Protein AF-A0A7S2RJD2-F1 (afdb_monomer_lite)

pLDDT: mean 82.48, std 10.77, range [52.19, 96.12]

Sequence (173 aa):
RRAAAAVAVFKLPRSGSTWFTQLLNEVPRVFISKEIIQKEVDKDVFDKEKLAHLSSSLQWPTGKLATGPWGGRFAEDYWFRGKWKRRMSVVGFTVNPVKVKLDYSRLLQDHLSAKVVAFVRTNVVKAVVSAERGRHMLELCGANNIRESERASCKIPQMLKLGAGHFRDLLEE

Foldseek 3Di:
DDAAAFEEEAEDPLLCVVVVQVVQLVDLQAHEEEALEDDPDPDDPCQVVVLVSQLVQRRDQWYRSPPGCVHDCNCVSCVVSPSVVDHHNYTGYYHHCVRVPHDVVVSCVVVVRYHYHYRYDPDLVSSLVLVVQLVQCCVQPVGSDADPVCPVVGDRDPDDDDDPVSSVVSVVD

Organism: NCBI:txid1034831

Radius of gyration: 17.44 Å; chains: 1; bounding box: 38×34×46 Å

Secondary structure (DSSP, 8-state):
-PPPEEEEEEE-TTSSHHHHHHHHTTSTTEEEETTS--S---TTTSHHHHHHHHHHHTTS---BTTTBTTSTTHIIIIIITTGGGS--SEEEEEE-TTTS---HHHHHHTTTTPEEEEE----HHHHHHHHHHHHHHHHHHS-SS--GGGTTT----S-----THHHHHHHH-

Structure (mmCIF, N/CA/C/O backbone):
data_AF-A0A7S2RJD2-F1
#
_entry.id   AF-A0A7S2RJD2-F1
#
loop_
_atom_site.group_PDB
_atom_site.id
_atom_site.type_symbol
_atom_site.label_atom_id
_atom_site.label_alt_id
_atom_site.label_comp_id
_atom_site.label_asym_id
_atom_site.label_entity_id
_atom_site.label_seq_id
_atom_site.pdbx_PDB_ins_code
_atom_site.Cartn_x
_atom_site.Cartn_y
_atom_site.Cartn_z
_atom_site.occupancy
_atom_site.B_iso_or_equiv
_atom_site.auth_seq_id
_atom_site.auth_comp_id
_atom_site.auth_asym_id
_atom_site.auth_atom_id
_atom_site.pdbx_PDB_model_num
ATOM 1 N N . ARG A 1 1 ? -21.800 3.985 19.465 1.00 52.97 1 ARG A N 1
ATOM 2 C CA . ARG A 1 1 ? -21.328 4.561 18.172 1.00 52.97 1 ARG A CA 1
ATOM 3 C C . ARG A 1 1 ? -20.412 3.531 17.501 1.00 52.97 1 ARG A C 1
ATOM 5 O O . ARG A 1 1 ? -19.455 3.141 18.145 1.00 52.97 1 ARG A O 1
ATOM 12 N N . ARG A 1 2 ? -20.680 3.062 16.269 1.00 68.81 2 ARG A N 1
ATOM 13 C CA . ARG A 1 2 ? -19.868 1.997 15.625 1.00 68.81 2 ARG A CA 1
ATOM 14 C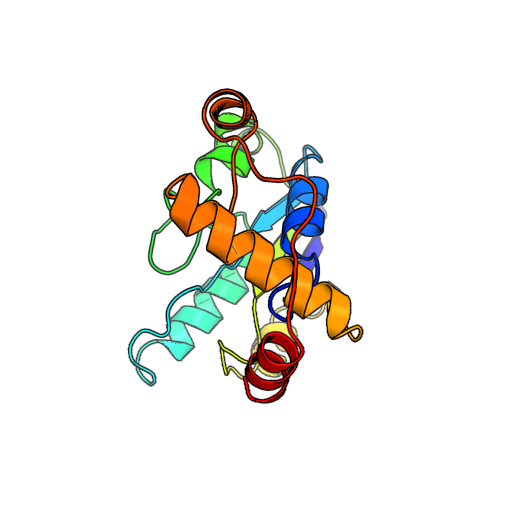 C . ARG A 1 2 ? -18.453 2.485 15.286 1.00 68.81 2 ARG A C 1
ATOM 16 O O . ARG A 1 2 ? -18.319 3.630 14.852 1.00 68.81 2 ARG A O 1
ATOM 23 N N . ALA A 1 3 ? -17.438 1.659 15.532 1.00 82.88 3 ALA A N 1
ATOM 24 C CA . ALA A 1 3 ? -16.063 1.894 15.087 1.00 82.88 3 ALA A CA 1
ATOM 25 C C . ALA A 1 3 ? -15.976 1.830 13.550 1.00 82.88 3 ALA A C 1
ATOM 27 O O . ALA A 1 3 ? -16.883 1.294 12.907 1.00 82.88 3 ALA A O 1
ATOM 28 N N . ALA A 1 4 ? -14.927 2.413 12.963 1.00 89.62 4 ALA A N 1
ATOM 29 C CA . ALA A 1 4 ? -14.649 2.220 11.542 1.00 89.62 4 ALA A CA 1
ATOM 30 C C . ALA A 1 4 ? -14.362 0.732 11.281 1.00 89.62 4 ALA A C 1
ATOM 32 O O . ALA A 1 4 ? -13.778 0.059 12.127 1.00 89.62 4 ALA A O 1
ATOM 33 N N . ALA A 1 5 ? -14.781 0.215 10.129 1.00 94.12 5 ALA A N 1
ATOM 34 C CA . ALA A 1 5 ? -14.404 -1.124 9.709 1.00 94.12 5 ALA A CA 1
ATOM 35 C C . ALA A 1 5 ? -12.913 -1.144 9.348 1.00 94.12 5 ALA A C 1
ATOM 37 O O . ALA A 1 5 ? -12.448 -0.305 8.574 1.00 94.12 5 ALA A O 1
ATOM 38 N N . ALA A 1 6 ? -12.191 -2.113 9.898 1.00 95.06 6 ALA A N 1
ATOM 39 C CA . ALA A 1 6 ? -10.781 -2.340 9.629 1.00 95.06 6 ALA A CA 1
ATOM 40 C C . ALA A 1 6 ? -10.612 -3.226 8.384 1.00 95.06 6 ALA A C 1
ATOM 42 O O . ALA A 1 6 ? -11.297 -4.243 8.254 1.00 95.06 6 ALA A O 1
ATOM 43 N N . VAL A 1 7 ? -9.715 -2.860 7.464 1.00 95.12 7 VAL A N 1
ATOM 44 C CA . VAL A 1 7 ? -9.437 -3.636 6.244 1.00 95.12 7 VAL A CA 1
ATOM 45 C C . VAL A 1 7 ? -7.934 -3.813 6.029 1.00 95.12 7 VAL A C 1
ATOM 47 O O . VAL A 1 7 ? -7.191 -2.841 5.920 1.00 95.12 7 VAL A O 1
ATOM 50 N N . ALA A 1 8 ? -7.489 -5.059 5.889 1.00 94.62 8 ALA A N 1
ATOM 51 C CA . ALA A 1 8 ? -6.126 -5.395 5.490 1.00 94.62 8 ALA A CA 1
ATOM 52 C C . ALA A 1 8 ? -6.134 -5.976 4.071 1.00 94.62 8 ALA A C 1
ATOM 54 O O . ALA A 1 8 ? -6.738 -7.019 3.821 1.00 94.62 8 ALA A O 1
ATOM 55 N N . VAL A 1 9 ? -5.470 -5.306 3.128 1.00 94.19 9 VAL A N 1
ATOM 56 C CA . VAL A 1 9 ? -5.342 -5.776 1.742 1.00 94.19 9 VAL A CA 1
ATOM 57 C C . VAL A 1 9 ? -3.957 -6.384 1.534 1.00 94.19 9 VAL A C 1
ATOM 59 O O . VAL A 1 9 ? -2.961 -5.673 1.369 1.00 94.19 9 VAL A O 1
ATOM 62 N N . PHE A 1 10 ? -3.886 -7.709 1.502 1.00 93.25 10 PHE A N 1
ATOM 63 C CA . PHE A 1 10 ? -2.671 -8.429 1.138 1.00 93.25 10 PHE A CA 1
ATOM 64 C C . PHE A 1 10 ? -2.546 -8.484 -0.373 1.00 93.25 10 PHE A C 1
ATOM 66 O O . PHE A 1 10 ? -3.459 -8.934 -1.058 1.00 93.25 10 PHE A O 1
ATOM 73 N N . LYS A 1 11 ? -1.422 -8.017 -0.911 1.00 90.88 11 LYS A N 1
ATOM 74 C CA . LYS A 1 11 ? -1.237 -7.911 -2.356 1.00 90.88 11 LYS A CA 1
ATOM 75 C C . LYS A 1 11 ? 0.101 -8.446 -2.831 1.00 90.88 11 LYS A C 1
ATOM 77 O O . LYS A 1 11 ? 1.127 -8.232 -2.194 1.00 90.88 11 LYS A O 1
ATOM 82 N N . LEU A 1 12 ? 0.112 -8.999 -4.036 1.00 85.75 12 LEU A N 1
ATOM 83 C CA . LEU A 1 12 ? 1.353 -9.166 -4.791 1.00 85.75 12 LEU A CA 1
ATOM 84 C C . LEU A 1 12 ? 1.630 -7.929 -5.662 1.00 85.75 12 LEU A C 1
ATOM 86 O O . LEU A 1 12 ? 0.700 -7.165 -5.972 1.00 85.75 12 LEU A O 1
ATOM 90 N N . PRO A 1 13 ? 2.898 -7.672 -6.039 1.00 80.69 13 PRO A N 1
ATOM 91 C CA . PRO A 1 13 ? 3.236 -6.634 -7.005 1.00 80.69 13 PRO A CA 1
ATOM 92 C C . PRO A 1 13 ? 2.432 -6.799 -8.298 1.00 80.69 13 PRO A C 1
ATOM 94 O O . PRO A 1 13 ? 2.041 -7.899 -8.674 1.00 80.69 13 PRO A O 1
ATOM 97 N N . ARG A 1 14 ? 2.148 -5.680 -8.975 1.00 76.81 14 ARG A N 1
ATOM 98 C CA . ARG A 1 14 ? 1.482 -5.664 -10.295 1.00 76.81 14 ARG A CA 1
ATOM 99 C C . ARG A 1 14 ? 0.110 -6.363 -10.358 1.00 76.81 14 ARG A C 1
ATOM 101 O O . ARG A 1 14 ? -0.399 -6.602 -11.450 1.00 76.81 14 ARG A O 1
ATOM 108 N N . SER A 1 15 ? -0.542 -6.595 -9.219 1.00 81.44 15 SER A N 1
ATOM 109 C CA . SER A 1 15 ? -1.871 -7.221 -9.123 1.00 81.44 15 SER A CA 1
ATOM 110 C C . SER A 1 15 ? -3.044 -6.303 -9.486 1.00 81.44 15 SER A C 1
ATOM 112 O O . SER A 1 15 ? -4.156 -6.778 -9.675 1.00 81.44 15 SER A O 1
ATOM 114 N N . GLY A 1 16 ? -2.814 -4.991 -9.613 1.00 81.12 16 GLY A N 1
ATOM 115 C CA . GLY A 1 16 ? -3.877 -3.988 -9.779 1.00 81.12 16 GLY A CA 1
ATOM 116 C C . GLY A 1 16 ? -4.396 -3.414 -8.456 1.00 81.12 16 GLY A C 1
ATOM 117 O O . GLY A 1 16 ? -5.187 -2.475 -8.458 1.00 81.12 16 GLY A O 1
ATOM 118 N N . SER A 1 17 ? -3.873 -3.887 -7.324 1.00 84.94 17 SER A N 1
ATOM 119 C CA . SER A 1 17 ? -4.183 -3.386 -5.980 1.00 84.94 17 SER A CA 1
ATOM 120 C C . SER A 1 17 ? -4.033 -1.865 -5.832 1.00 84.94 17 SER A C 1
ATOM 122 O O . SER A 1 17 ? -4.765 -1.245 -5.073 1.00 84.94 17 SER A O 1
ATOM 124 N N . THR A 1 18 ? -3.085 -1.249 -6.550 1.00 84.06 18 THR A N 1
ATOM 125 C CA . THR A 1 18 ? -2.881 0.208 -6.570 1.00 84.06 18 THR A CA 1
ATOM 126 C C . THR A 1 18 ? -4.124 0.936 -7.066 1.00 84.06 18 THR A C 1
ATOM 128 O O . THR A 1 18 ? -4.570 1.880 -6.422 1.00 84.06 18 THR A O 1
ATOM 131 N N . TRP A 1 19 ? -4.663 0.490 -8.200 1.00 85.31 19 TRP A N 1
ATOM 132 C CA . TRP A 1 19 ? -5.857 1.067 -8.807 1.00 85.31 19 TRP A CA 1
ATOM 133 C C . TRP A 1 19 ? -7.077 0.824 -7.919 1.00 85.31 19 TRP A C 1
ATOM 135 O O . TRP A 1 19 ? -7.813 1.756 -7.618 1.00 85.31 19 TRP A O 1
ATOM 145 N N . PHE A 1 20 ? -7.219 -0.396 -7.396 1.00 87.00 20 PHE A N 1
ATOM 146 C CA . PHE A 1 20 ? -8.293 -0.732 -6.462 1.00 87.00 20 PHE A CA 1
ATOM 147 C C . PHE A 1 20 ? -8.272 0.156 -5.206 1.00 87.00 20 PHE A C 1
ATOM 149 O O . PHE A 1 20 ? -9.287 0.732 -4.828 1.00 87.00 20 PHE A O 1
ATOM 156 N N . THR A 1 21 ? -7.097 0.342 -4.597 1.00 90.06 21 THR A N 1
ATOM 157 C CA . THR A 1 21 ? -6.922 1.217 -3.423 1.00 90.06 21 THR A CA 1
ATOM 158 C C . THR A 1 21 ? -7.273 2.667 -3.746 1.00 90.06 21 THR A C 1
ATOM 160 O O . THR A 1 21 ? -7.892 3.348 -2.934 1.00 90.06 21 THR A O 1
ATOM 163 N N . GLN A 1 22 ? -6.902 3.139 -4.938 1.00 89.62 22 GLN A N 1
ATOM 164 C CA . GLN A 1 22 ? -7.223 4.489 -5.388 1.00 89.62 22 GLN A CA 1
ATOM 165 C C . GLN A 1 22 ? -8.734 4.695 -5.524 1.00 89.62 22 GLN A C 1
ATOM 167 O O . GLN A 1 22 ? -9.238 5.682 -4.997 1.00 89.62 22 GLN A O 1
ATOM 172 N N . LEU A 1 23 ? -9.450 3.747 -6.133 1.00 90.12 23 LEU A N 1
ATOM 173 C CA . LEU A 1 23 ? -10.910 3.794 -6.222 1.00 90.12 23 LEU A CA 1
ATOM 174 C C . LEU A 1 23 ? -11.572 3.800 -4.842 1.00 90.12 23 LEU A C 1
ATOM 176 O O . LEU A 1 23 ? -12.464 4.602 -4.581 1.00 90.12 23 LEU A O 1
ATOM 180 N N . LEU A 1 24 ? -11.108 2.957 -3.914 1.00 91.62 24 LEU A N 1
ATOM 181 C CA . LEU A 1 24 ? -11.612 2.978 -2.538 1.00 91.62 24 LEU A CA 1
ATOM 182 C C . LEU A 1 24 ? -11.379 4.343 -1.874 1.00 91.62 24 LEU A C 1
ATOM 184 O O . LEU A 1 24 ? -12.267 4.871 -1.205 1.00 91.62 24 LEU A O 1
ATOM 188 N N . ASN A 1 25 ? -10.216 4.953 -2.105 1.00 94.31 25 ASN A N 1
ATOM 189 C CA . ASN A 1 25 ? -9.887 6.283 -1.601 1.00 94.31 25 ASN A CA 1
ATOM 190 C C . ASN A 1 25 ? -10.632 7.425 -2.314 1.00 94.31 25 ASN A C 1
ATOM 192 O O . ASN A 1 25 ? -10.537 8.570 -1.868 1.00 94.31 25 ASN A O 1
ATOM 196 N N . GLU A 1 26 ? -11.431 7.174 -3.345 1.00 93.06 26 GLU A N 1
ATOM 197 C CA . GLU A 1 26 ? -12.361 8.182 -3.865 1.00 93.06 26 GLU A CA 1
ATOM 198 C C . GLU A 1 26 ? -13.608 8.315 -2.985 1.00 93.06 26 GLU A C 1
ATOM 200 O O . GLU A 1 26 ? -14.191 9.397 -2.901 1.00 93.06 26 GLU A O 1
ATOM 205 N N . VAL A 1 27 ? -13.953 7.276 -2.219 1.00 94.81 27 VAL A N 1
ATOM 206 C CA . VAL A 1 27 ? -15.105 7.311 -1.317 1.00 94.81 27 VAL A CA 1
ATOM 207 C C . VAL A 1 27 ? -14.822 8.235 -0.111 1.00 94.81 27 VAL A C 1
ATOM 209 O O . VAL A 1 27 ? -13.831 8.046 0.608 1.00 94.81 27 VAL A O 1
ATOM 212 N N . PRO A 1 28 ? -15.702 9.219 0.185 1.00 94.94 28 PRO A N 1
ATOM 213 C CA . PRO A 1 28 ? -15.513 10.236 1.230 1.00 94.94 28 PRO A CA 1
ATOM 214 C C . PRO A 1 28 ? -15.148 9.752 2.636 1.00 94.94 28 PRO A C 1
ATOM 216 O O . PRO A 1 28 ? -14.520 10.495 3.390 1.00 94.94 28 PRO A O 1
ATOM 219 N N . ARG A 1 29 ? -15.596 8.550 3.012 1.00 96.06 29 ARG A N 1
ATOM 220 C CA . ARG A 1 29 ? -15.473 7.974 4.362 1.00 96.06 29 ARG A CA 1
ATOM 221 C C . ARG A 1 29 ? -14.605 6.715 4.408 1.00 96.06 29 ARG A C 1
ATOM 223 O O . ARG A 1 29 ? -14.656 5.975 5.387 1.00 96.06 29 ARG A O 1
ATOM 230 N N . VAL A 1 30 ? -13.841 6.455 3.357 1.00 95.81 30 VAL A N 1
ATOM 231 C CA . VAL A 1 30 ? -12.923 5.315 3.272 1.00 95.81 30 VAL A CA 1
ATOM 232 C C . VAL A 1 30 ? -11.506 5.853 3.207 1.00 95.81 30 VAL A C 1
ATOM 234 O O . VAL A 1 30 ? -11.254 6.798 2.464 1.00 95.81 30 VAL A O 1
ATOM 237 N N . PHE A 1 31 ? -10.579 5.268 3.953 1.00 96.12 31 PHE A N 1
ATOM 238 C CA . PHE A 1 31 ? -9.161 5.560 3.797 1.00 96.12 31 PHE A CA 1
ATOM 239 C C . PHE A 1 31 ? -8.331 4.284 3.907 1.00 96.12 31 PHE A C 1
ATOM 241 O O . PHE A 1 31 ? -8.272 3.670 4.964 1.00 96.12 31 PHE A O 1
ATOM 248 N N . ILE A 1 32 ? -7.658 3.906 2.825 1.00 95.31 32 ILE A N 1
ATOM 249 C CA . ILE A 1 32 ? -6.753 2.762 2.779 1.00 95.31 32 ILE A CA 1
ATOM 250 C C . ILE A 1 32 ? -5.354 3.262 2.423 1.00 95.31 32 ILE A C 1
ATOM 252 O O . ILE A 1 32 ? -5.131 3.835 1.352 1.00 95.31 32 ILE A O 1
ATOM 256 N N . SER A 1 33 ? -4.395 3.028 3.315 1.00 93.25 33 SER A N 1
ATOM 257 C CA . SER A 1 33 ? -2.998 3.396 3.101 1.00 93.25 33 SER A CA 1
ATOM 258 C C . SER A 1 33 ? -2.350 2.482 2.058 1.00 93.25 33 SER A C 1
ATOM 260 O O . SER A 1 33 ? -2.273 1.259 2.217 1.00 93.25 33 SER A O 1
ATOM 262 N N . LYS A 1 34 ? -1.882 3.062 0.950 1.00 90.50 34 LYS A N 1
ATOM 263 C CA . LYS A 1 34 ? -1.248 2.314 -0.142 1.00 90.50 34 LYS A CA 1
ATOM 264 C C . LYS A 1 34 ? 0.206 1.979 0.199 1.00 90.50 34 LYS A C 1
ATOM 266 O O . LYS A 1 34 ? 0.997 2.884 0.447 1.00 90.50 34 LYS A O 1
ATOM 271 N N . GLU A 1 35 ? 0.563 0.699 0.068 1.00 87.56 35 GLU A N 1
ATOM 272 C CA . GLU A 1 35 ? 1.889 0.140 0.363 1.00 87.56 35 GLU A CA 1
ATOM 273 C C . GLU A 1 35 ? 2.469 0.718 1.648 1.00 87.56 35 GLU A C 1
ATOM 275 O O . GLU A 1 35 ? 3.455 1.454 1.628 1.00 87.56 35 GLU A O 1
ATOM 280 N N . ILE A 1 36 ? 1.797 0.425 2.760 1.00 90.12 36 ILE A N 1
ATOM 281 C CA . ILE A 1 36 ? 2.059 1.083 4.043 1.00 90.12 36 ILE A CA 1
ATOM 282 C C . ILE A 1 36 ? 3.499 0.870 4.546 1.00 90.12 36 ILE A C 1
ATOM 284 O O . ILE A 1 36 ? 4.038 1.703 5.275 1.00 90.12 36 ILE A O 1
ATOM 288 N N . ILE A 1 37 ? 4.145 -0.204 4.082 1.00 89.19 37 ILE A N 1
ATOM 289 C CA . ILE A 1 37 ? 5.565 -0.509 4.264 1.00 89.19 37 ILE A CA 1
ATOM 290 C C . ILE A 1 37 ? 6.163 -0.754 2.865 1.00 89.19 37 ILE A C 1
ATOM 292 O O . ILE A 1 37 ? 5.682 -1.623 2.135 1.00 89.19 37 ILE A O 1
ATOM 296 N N . GLN A 1 38 ? 7.171 0.037 2.469 1.00 75.44 38 GLN A N 1
ATOM 297 C CA . GLN A 1 38 ? 7.783 -0.005 1.124 1.00 75.44 38 GLN A CA 1
ATOM 298 C C . GLN A 1 38 ? 9.257 -0.427 1.093 1.00 75.44 38 GLN A C 1
ATOM 300 O O . GLN A 1 38 ? 9.674 -1.014 0.097 1.00 75.44 38 GLN A O 1
ATOM 305 N N . LYS A 1 39 ? 10.043 -0.121 2.132 1.00 68.19 39 LYS A N 1
ATOM 306 C CA . LYS A 1 39 ? 11.454 -0.519 2.229 1.00 68.19 39 LYS A CA 1
ATOM 307 C C . LYS A 1 39 ? 11.619 -1.598 3.293 1.00 68.19 39 LYS A C 1
ATOM 309 O O . LYS A 1 39 ? 11.040 -1.481 4.371 1.00 68.19 39 LYS A O 1
ATOM 314 N N . GLU A 1 40 ? 12.433 -2.603 2.986 1.00 57.50 40 GLU A N 1
ATOM 315 C CA . GLU A 1 40 ? 13.124 -3.370 4.017 1.00 57.50 40 GLU A CA 1
ATOM 316 C C . GLU A 1 40 ? 14.144 -2.417 4.652 1.00 57.50 40 GLU A C 1
ATOM 318 O O . GLU A 1 40 ? 15.086 -1.974 4.002 1.00 57.50 40 GLU A O 1
ATOM 323 N N . VAL A 1 41 ? 13.876 -2.006 5.885 1.00 54.03 41 VAL A N 1
ATOM 324 C CA . VAL A 1 41 ? 14.872 -1.416 6.786 1.00 54.03 41 VAL A CA 1
ATOM 325 C C . VAL A 1 41 ? 15.177 -2.500 7.825 1.00 54.03 41 VAL A C 1
ATOM 327 O O . VAL A 1 41 ? 14.300 -3.336 8.066 1.00 54.03 41 VAL A O 1
ATOM 330 N N . ASP A 1 42 ? 16.412 -2.525 8.338 1.00 53.69 42 ASP A N 1
ATOM 331 C CA . ASP A 1 42 ? 17.031 -3.575 9.169 1.00 53.69 42 ASP A CA 1
ATOM 332 C C . ASP A 1 42 ? 16.071 -4.494 9.945 1.00 53.69 42 ASP A C 1
ATOM 334 O O . ASP A 1 42 ? 15.178 -4.050 10.668 1.00 53.69 42 ASP A O 1
ATOM 338 N N . LYS A 1 43 ? 16.275 -5.808 9.782 1.00 56.78 43 LYS A N 1
ATOM 339 C CA . LYS A 1 43 ? 15.260 -6.852 10.005 1.00 56.78 43 LYS A CA 1
ATOM 340 C C . LYS A 1 43 ? 14.724 -6.953 11.439 1.00 56.78 43 LYS A C 1
ATOM 342 O O . LYS A 1 43 ? 13.513 -7.073 11.592 1.00 56.78 43 LYS A O 1
ATOM 347 N N . ASP A 1 44 ? 15.563 -6.851 12.467 1.00 54.22 44 ASP A N 1
ATOM 348 C CA . ASP A 1 44 ? 15.174 -7.353 13.799 1.00 54.22 44 ASP A CA 1
ATOM 349 C C . ASP A 1 44 ? 14.624 -6.285 14.761 1.00 54.22 44 ASP A C 1
ATOM 351 O O . ASP A 1 44 ? 13.806 -6.586 15.632 1.00 54.22 44 ASP A O 1
ATOM 355 N N . VAL A 1 45 ? 15.000 -5.013 14.591 1.00 53.28 45 VAL A N 1
ATOM 356 C CA . VAL A 1 45 ? 14.498 -3.909 15.441 1.00 53.28 45 VAL A CA 1
ATOM 357 C C . VAL A 1 45 ? 13.132 -3.402 14.951 1.00 53.28 45 VAL A C 1
ATOM 359 O O . VAL A 1 45 ? 12.341 -2.864 15.725 1.00 53.28 45 VAL A O 1
ATOM 362 N N . PHE A 1 46 ? 12.803 -3.642 13.679 1.00 68.81 46 PHE A N 1
ATOM 363 C CA . PHE A 1 46 ? 11.675 -3.005 12.997 1.00 68.81 46 PHE A CA 1
ATOM 364 C C . PHE A 1 46 ? 10.357 -3.797 13.053 1.00 68.81 46 PHE A C 1
ATOM 366 O O . PHE A 1 46 ? 9.313 -3.255 12.702 1.00 68.81 46 PHE A O 1
ATOM 373 N N . ASP A 1 47 ? 10.336 -5.062 13.485 1.00 82.56 47 ASP A N 1
ATOM 374 C CA . ASP A 1 47 ? 9.123 -5.893 13.378 1.00 82.56 47 ASP A CA 1
ATOM 375 C C . ASP A 1 47 ? 8.026 -5.528 14.383 1.00 82.56 47 ASP A C 1
ATOM 377 O O . ASP A 1 47 ? 6.846 -5.475 14.022 1.00 82.56 47 ASP A O 1
ATOM 381 N N . LYS A 1 48 ? 8.399 -5.179 15.622 1.00 84.38 48 LYS A N 1
ATOM 382 C CA . LYS A 1 48 ? 7.444 -4.633 16.603 1.00 84.38 48 LYS A CA 1
ATOM 383 C C . LYS A 1 48 ? 6.863 -3.304 16.127 1.00 84.38 48 LYS A C 1
ATOM 385 O O . LYS A 1 48 ? 5.661 -3.085 16.252 1.00 84.38 48 LYS A O 1
ATOM 390 N N . GLU A 1 49 ? 7.699 -2.445 15.551 1.00 87.50 49 GLU A N 1
ATOM 391 C CA . GLU A 1 49 ? 7.280 -1.151 15.015 1.00 87.50 49 GLU A CA 1
ATOM 392 C C . GLU A 1 49 ? 6.358 -1.319 13.799 1.00 87.50 49 GLU A C 1
ATOM 394 O O . GLU A 1 49 ? 5.297 -0.698 13.739 1.00 87.50 49 GLU A O 1
ATOM 399 N N . LYS A 1 50 ? 6.688 -2.231 12.872 1.00 89.12 50 LYS A N 1
ATOM 400 C CA . LYS A 1 50 ? 5.815 -2.590 11.747 1.00 89.12 50 LYS A CA 1
ATOM 401 C C . LYS A 1 50 ? 4.464 -3.089 12.242 1.00 89.12 50 LYS A C 1
ATOM 403 O O . LYS A 1 50 ? 3.444 -2.593 11.774 1.00 89.12 50 LYS A O 1
ATOM 408 N N . LEU A 1 51 ? 4.432 -4.035 13.184 1.00 90.00 51 LEU A N 1
ATOM 409 C CA . LEU A 1 51 ? 3.178 -4.563 13.731 1.00 90.00 51 LEU A CA 1
ATOM 410 C C . LEU A 1 51 ? 2.354 -3.471 14.417 1.00 90.00 51 LEU A C 1
ATOM 412 O O . LEU A 1 51 ? 1.154 -3.367 14.159 1.00 90.00 51 LEU A O 1
ATOM 416 N N . ALA A 1 52 ? 2.988 -2.618 15.224 1.00 90.62 52 ALA A N 1
ATOM 417 C CA . ALA A 1 52 ? 2.322 -1.489 15.863 1.00 90.62 52 ALA A CA 1
ATOM 418 C C . ALA A 1 52 ? 1.742 -0.514 14.826 1.00 90.62 52 ALA A C 1
ATOM 420 O O . ALA A 1 52 ? 0.595 -0.084 14.951 1.00 90.62 52 ALA A O 1
ATOM 421 N N . HIS A 1 53 ? 2.487 -0.213 13.760 1.00 91.88 53 HIS A N 1
ATOM 422 C CA . HIS A 1 53 ? 2.030 0.673 12.690 1.00 91.88 53 HIS A CA 1
ATOM 423 C C . HIS A 1 53 ? 0.886 0.074 11.869 1.00 91.88 53 HIS A C 1
ATOM 425 O O . HIS A 1 53 ? -0.085 0.765 11.558 1.00 91.88 53 HIS A O 1
ATOM 431 N N . LEU A 1 54 ? 0.955 -1.223 11.558 1.00 93.31 54 LEU A N 1
ATOM 432 C CA . LEU A 1 54 ? -0.135 -1.945 10.904 1.00 93.31 54 LEU A CA 1
ATOM 433 C C . LEU A 1 54 ? -1.389 -1.964 11.790 1.00 93.31 54 LEU A C 1
ATOM 435 O O . LEU A 1 54 ? -2.475 -1.648 11.310 1.00 93.31 54 LEU A O 1
ATOM 439 N N . SER A 1 55 ? -1.244 -2.234 13.088 1.00 93.38 55 SER A N 1
ATOM 440 C CA . SER A 1 55 ? -2.344 -2.211 14.064 1.00 93.38 55 SER A CA 1
ATOM 441 C C . SER A 1 55 ? -2.994 -0.824 14.161 1.00 93.38 55 SER A C 1
ATOM 443 O O . SER A 1 55 ? -4.212 -0.684 14.071 1.00 93.38 55 SER A O 1
ATOM 445 N N . SER A 1 56 ? -2.171 0.219 14.246 1.00 92.94 56 SER A N 1
ATOM 446 C CA . SER A 1 56 ? -2.566 1.632 14.227 1.00 92.94 56 SER A CA 1
ATOM 447 C C . SER A 1 56 ? -3.369 1.982 12.962 1.00 92.94 56 SER A C 1
ATOM 449 O O . SER A 1 56 ? -4.447 2.576 13.030 1.00 92.94 56 SER A O 1
ATOM 451 N N . SER A 1 57 ? -2.924 1.503 11.798 1.00 93.50 57 SER A N 1
ATOM 452 C CA . SER A 1 57 ? -3.590 1.751 10.511 1.00 93.50 57 SER A CA 1
ATOM 453 C C . SER A 1 57 ? -4.948 1.060 10.325 1.00 93.50 57 SER A C 1
ATOM 455 O O . SER A 1 57 ? -5.727 1.454 9.455 1.00 93.50 57 SER A O 1
ATOM 457 N N . LEU A 1 58 ? -5.261 0.050 11.146 1.00 94.56 58 LEU A N 1
ATOM 458 C CA . LEU A 1 58 ? -6.585 -0.581 11.196 1.00 94.56 58 LEU A CA 1
ATOM 459 C C . LEU A 1 58 ? -7.582 0.206 12.053 1.00 94.56 58 LEU A C 1
ATOM 461 O O . LEU A 1 58 ? -8.776 -0.085 12.017 1.00 94.56 58 LEU A O 1
ATOM 465 N N . GLN A 1 59 ? -7.121 1.209 12.801 1.00 92.69 59 GLN A N 1
ATOM 466 C CA . GLN A 1 59 ? -7.959 1.998 13.704 1.00 92.69 59 GLN A CA 1
ATOM 467 C C . GLN A 1 59 ? -8.155 3.430 13.207 1.00 92.69 59 GLN A C 1
ATOM 469 O O . GLN A 1 59 ? -9.245 3.995 13.341 1.00 92.69 59 GLN A O 1
ATOM 474 N N . TRP A 1 60 ? -7.133 4.014 12.583 1.00 92.88 60 TRP A N 1
ATOM 475 C CA . TRP A 1 60 ? -7.186 5.374 12.060 1.00 92.88 60 TRP A CA 1
ATOM 476 C C . TRP A 1 60 ? -6.358 5.539 10.780 1.00 92.88 60 TRP A C 1
ATOM 478 O O . TRP A 1 60 ? -5.478 4.732 10.482 1.00 92.88 60 TRP A O 1
ATOM 488 N N . PRO A 1 61 ? -6.627 6.596 9.993 1.00 93.38 61 PRO A N 1
ATOM 489 C CA . PRO A 1 61 ? -5.835 6.923 8.815 1.00 93.38 61 PRO A CA 1
ATOM 490 C C . PRO A 1 61 ? -4.364 7.149 9.173 1.00 93.38 61 PRO A C 1
ATOM 492 O O . PRO A 1 61 ? -4.043 8.083 9.906 1.00 93.38 61 PRO A O 1
ATOM 495 N N . THR A 1 62 ? -3.462 6.348 8.603 1.00 91.56 62 THR A N 1
ATOM 496 C CA . THR A 1 62 ? -2.010 6.518 8.762 1.00 91.56 62 THR A CA 1
ATOM 497 C C . THR A 1 62 ? -1.266 6.555 7.428 1.00 91.56 62 THR A C 1
ATOM 499 O O . THR A 1 62 ? -1.675 5.963 6.423 1.00 91.56 62 THR A O 1
ATOM 502 N N . GLY A 1 63 ? -0.146 7.281 7.418 1.00 89.69 63 GLY A N 1
ATOM 503 C CA . GLY A 1 63 ? 0.804 7.298 6.308 1.00 89.69 63 GLY A CA 1
ATOM 504 C C . GLY A 1 63 ? 1.681 6.045 6.266 1.00 89.69 63 GLY A C 1
ATOM 505 O O . GLY A 1 63 ? 1.454 5.068 6.981 1.00 89.69 63 GLY A O 1
ATOM 506 N N . LYS A 1 64 ? 2.708 6.069 5.419 1.00 89.56 64 LYS A N 1
ATOM 507 C CA . LYS A 1 64 ? 3.691 4.980 5.348 1.00 89.56 64 LYS A CA 1
ATOM 508 C C . LYS A 1 64 ? 4.681 5.066 6.511 1.00 89.56 64 LYS A C 1
ATOM 510 O O . LYS A 1 64 ? 5.113 6.166 6.852 1.00 89.56 64 LYS A O 1
ATOM 515 N N . LEU A 1 65 ? 5.096 3.912 7.034 1.00 84.88 65 LEU A N 1
ATOM 516 C CA . LEU A 1 65 ? 5.917 3.790 8.248 1.00 84.88 65 LEU A CA 1
ATOM 517 C C . LEU A 1 65 ? 7.223 4.612 8.203 1.00 84.88 65 LEU A C 1
ATOM 519 O O . LEU A 1 65 ? 7.539 5.305 9.155 1.00 84.88 65 LEU A O 1
ATOM 523 N N . ALA A 1 66 ? 7.934 4.636 7.072 1.00 74.94 66 ALA A N 1
ATOM 524 C CA . ALA A 1 66 ? 9.242 5.306 6.968 1.00 74.94 66 ALA A CA 1
ATOM 525 C C . ALA A 1 66 ? 9.190 6.806 6.620 1.00 74.94 66 ALA A C 1
ATOM 527 O O . ALA A 1 66 ? 10.200 7.497 6.662 1.00 74.94 66 ALA A O 1
ATOM 528 N N . THR A 1 67 ? 8.034 7.310 6.199 1.00 68.00 67 THR A N 1
ATOM 529 C CA . THR A 1 67 ? 7.904 8.676 5.652 1.00 68.00 67 THR A CA 1
ATOM 530 C C . THR A 1 67 ? 6.894 9.522 6.425 1.00 68.00 67 THR A C 1
ATOM 532 O O . THR A 1 67 ? 6.635 10.671 6.069 1.00 68.00 67 THR A O 1
ATOM 535 N N . GLY A 1 68 ? 6.298 8.952 7.474 1.00 66.75 68 GLY A N 1
ATOM 536 C CA . GLY A 1 68 ? 5.327 9.628 8.322 1.00 66.75 68 GLY A CA 1
ATOM 537 C C . GLY A 1 68 ? 4.043 10.045 7.584 1.00 66.75 68 GLY A C 1
ATOM 538 O O . GLY A 1 68 ? 3.732 9.532 6.501 1.00 66.75 68 GLY A O 1
ATOM 539 N N . PRO A 1 69 ? 3.269 10.985 8.161 1.00 64.44 69 PRO A N 1
ATOM 540 C CA . PRO A 1 69 ? 1.986 11.432 7.611 1.00 64.44 69 PRO A CA 1
ATOM 541 C C . PRO A 1 69 ? 2.131 12.248 6.318 1.00 64.44 69 PRO A C 1
ATOM 543 O O . PRO A 1 69 ? 1.169 12.395 5.577 1.00 64.44 69 PRO A O 1
ATOM 546 N N . TRP A 1 70 ? 3.323 12.741 5.993 1.00 70.56 70 TRP A N 1
ATOM 547 C CA . TRP A 1 70 ? 3.589 13.435 4.724 1.00 70.56 70 TRP A CA 1
ATOM 548 C C . TRP A 1 70 ? 4.088 12.491 3.625 1.00 70.56 70 TRP A C 1
ATOM 550 O O . TRP A 1 70 ? 4.279 12.883 2.478 1.00 70.56 70 TRP A O 1
ATOM 560 N N . GLY A 1 71 ? 4.264 11.221 3.974 1.00 66.12 71 GLY A N 1
ATOM 561 C CA . GLY A 1 71 ? 4.756 10.183 3.100 1.00 66.12 71 GLY A CA 1
ATOM 562 C C . GLY A 1 71 ? 3.736 9.621 2.119 1.00 66.12 71 GLY A C 1
ATOM 563 O O . GLY A 1 71 ? 2.605 9.278 2.475 1.00 66.12 71 GLY A O 1
ATOM 564 N N . GLY A 1 72 ? 4.171 9.407 0.877 1.00 74.50 72 GLY A N 1
ATOM 565 C CA . GLY A 1 72 ? 3.350 8.773 -0.153 1.00 74.50 72 GLY A CA 1
ATOM 566 C C . GLY A 1 72 ? 2.116 9.602 -0.520 1.00 74.50 72 GLY A C 1
ATOM 567 O O . GLY A 1 72 ? 2.213 10.805 -0.717 1.00 74.50 72 GLY A O 1
ATOM 568 N N . ARG A 1 73 ? 0.951 8.948 -0.647 1.00 81.56 73 ARG A N 1
ATOM 569 C CA . ARG A 1 73 ? -0.315 9.598 -1.046 1.00 81.56 73 ARG A CA 1
ATOM 570 C C . ARG A 1 73 ? -1.208 9.981 0.137 1.00 81.56 73 ARG A C 1
ATOM 572 O O . ARG A 1 73 ? -2.368 10.309 -0.070 1.00 81.56 73 ARG A O 1
ATOM 579 N N . PHE A 1 74 ? -0.703 9.938 1.373 1.00 88.38 74 PHE A N 1
ATOM 580 C CA . PHE A 1 74 ? -1.519 10.240 2.553 1.00 88.38 74 PHE A CA 1
ATOM 581 C C . PHE A 1 74 ? -2.076 11.668 2.517 1.00 88.38 74 PHE A C 1
ATOM 583 O O . PHE A 1 74 ? -3.284 11.858 2.641 1.00 88.38 74 PHE A O 1
ATOM 590 N N . ALA A 1 75 ? -1.216 12.666 2.290 1.00 86.69 75 ALA A N 1
ATOM 591 C CA . ALA A 1 75 ? -1.637 14.063 2.201 1.00 86.69 75 ALA A CA 1
ATOM 592 C C . ALA A 1 75 ? -2.689 14.271 1.095 1.00 86.69 75 ALA A C 1
ATOM 594 O O . ALA A 1 75 ? -3.717 14.902 1.325 1.00 86.69 75 ALA A O 1
ATOM 595 N N . GLU A 1 76 ? -2.486 13.657 -0.070 1.00 86.94 76 GLU A N 1
ATOM 596 C CA . GLU A 1 76 ? -3.421 13.724 -1.197 1.00 86.94 76 GLU A CA 1
ATOM 597 C C . GLU A 1 76 ? -4.767 13.066 -0.886 1.00 86.94 76 GLU A C 1
ATOM 599 O O . GLU A 1 76 ? -5.820 13.678 -1.056 1.00 86.94 76 GLU A O 1
ATOM 604 N N . ASP A 1 77 ? -4.745 11.816 -0.427 1.00 88.75 77 ASP A N 1
ATOM 605 C CA . ASP A 1 77 ? -5.950 11.002 -0.294 1.00 88.75 77 ASP A CA 1
ATOM 606 C C . ASP A 1 77 ? -6.737 11.317 0.990 1.00 88.75 77 ASP A C 1
ATOM 608 O O . ASP A 1 77 ? -7.946 11.078 1.038 1.00 88.75 77 ASP A O 1
ATOM 612 N N . TYR A 1 78 ? -6.087 11.874 2.018 1.00 91.19 78 TYR A N 1
ATOM 613 C CA . TYR A 1 78 ? -6.706 12.195 3.306 1.00 91.19 78 TYR A CA 1
ATOM 614 C C . TYR A 1 78 ? -6.886 13.700 3.535 1.00 91.19 78 TYR A C 1
ATOM 616 O O . TYR A 1 78 ? -8.012 14.165 3.750 1.00 91.19 78 TYR A O 1
ATOM 624 N N . TRP A 1 79 ? -5.799 14.475 3.474 1.00 89.75 79 TRP A N 1
ATOM 625 C CA . TRP A 1 79 ? -5.816 15.899 3.826 1.00 89.75 79 TRP A CA 1
ATOM 626 C C . TRP A 1 79 ? -6.448 16.764 2.738 1.00 89.75 79 TRP A C 1
ATOM 628 O O . TRP A 1 79 ? -7.454 17.430 2.997 1.00 89.75 79 TRP A O 1
ATOM 638 N N . PHE A 1 80 ? -5.918 16.713 1.514 1.00 89.25 80 PHE A N 1
ATOM 639 C CA . PHE A 1 80 ? -6.380 17.537 0.391 1.00 89.25 80 PHE A CA 1
ATOM 640 C C . PHE A 1 80 ? -7.794 17.170 -0.069 1.00 89.25 80 PHE A C 1
ATOM 642 O O . PHE A 1 80 ? -8.540 18.027 -0.532 1.00 89.25 80 PHE A O 1
ATOM 649 N N . ARG A 1 81 ? -8.226 15.924 0.163 1.00 89.81 81 ARG A N 1
ATOM 650 C CA . ARG A 1 81 ? -9.619 15.486 -0.046 1.00 89.81 81 ARG A CA 1
ATOM 651 C C . ARG A 1 81 ? -10.569 15.821 1.113 1.00 89.81 81 ARG A C 1
ATOM 653 O O . ARG A 1 81 ? -11.734 15.422 1.085 1.00 89.81 81 ARG A O 1
ATOM 660 N N . GLY A 1 82 ? -10.096 16.512 2.152 1.00 91.88 82 GLY A N 1
ATOM 661 C CA . GLY A 1 82 ? -10.918 16.951 3.283 1.00 91.88 82 GLY A CA 1
ATOM 662 C C . GLY A 1 82 ? -11.477 15.812 4.142 1.00 91.88 82 GLY A C 1
ATOM 663 O O . GLY A 1 82 ? -12.472 16.005 4.842 1.00 91.88 82 GLY A O 1
ATOM 664 N N . LYS A 1 83 ? -10.873 14.617 4.098 1.00 94.19 83 LYS A N 1
ATOM 665 C CA . LYS A 1 83 ? -11.345 13.456 4.867 1.00 94.19 83 LYS A CA 1
ATOM 666 C C . LYS A 1 83 ? -11.107 13.613 6.362 1.00 94.19 83 LYS A C 1
ATOM 668 O O . LYS A 1 83 ? -11.906 13.112 7.138 1.00 94.19 83 LYS A O 1
ATOM 673 N N . TRP A 1 84 ? -10.100 14.384 6.764 1.00 92.50 84 TRP A N 1
ATOM 674 C CA . TRP A 1 84 ? -9.844 14.744 8.163 1.00 92.50 84 TRP A CA 1
ATOM 675 C C . TRP A 1 84 ? -11.019 15.459 8.850 1.00 92.50 84 TRP A C 1
ATOM 677 O O . TRP A 1 84 ? -11.174 15.361 10.062 1.00 92.50 84 TRP A O 1
ATOM 687 N N . LYS A 1 85 ? -11.896 16.124 8.081 1.00 93.44 85 LYS A N 1
ATOM 688 C CA . LYS A 1 85 ? -13.129 16.752 8.591 1.00 93.44 85 LYS A CA 1
ATOM 689 C C . LYS A 1 85 ? -14.256 15.747 8.841 1.00 93.44 85 LYS A C 1
ATOM 691 O O . LYS A 1 85 ? -15.360 16.127 9.224 1.00 93.44 85 LYS A O 1
ATOM 696 N N . ARG A 1 86 ? -14.039 14.469 8.527 1.00 92.38 86 ARG A N 1
ATOM 697 C CA . ARG A 1 86 ? -15.072 13.436 8.498 1.00 92.38 86 ARG A CA 1
ATOM 698 C C . ARG A 1 86 ? -14.658 12.267 9.367 1.00 92.38 86 ARG A C 1
ATOM 700 O O . ARG A 1 86 ? -13.505 11.857 9.416 1.00 92.38 86 ARG A O 1
ATOM 707 N N . ARG A 1 87 ? -15.653 11.644 9.985 1.00 92.44 87 ARG A N 1
ATOM 708 C CA . ARG A 1 87 ? -15.461 10.349 10.624 1.00 92.44 87 ARG A CA 1
ATOM 709 C C . ARG A 1 87 ? -15.369 9.257 9.562 1.00 92.44 87 ARG A C 1
ATOM 711 O O . ARG A 1 87 ? -16.268 9.149 8.723 1.00 92.44 87 ARG A O 1
ATOM 718 N N . MET A 1 88 ? -14.305 8.461 9.611 1.00 95.06 88 MET A N 1
ATOM 719 C CA . MET A 1 88 ? -14.113 7.346 8.686 1.00 95.06 88 MET A CA 1
ATOM 720 C C . MET A 1 88 ? -15.058 6.189 9.013 1.00 95.06 88 MET A C 1
ATOM 722 O O . MET A 1 88 ? -15.311 5.875 10.176 1.00 95.06 88 MET A O 1
ATOM 726 N N . SER A 1 89 ? -15.592 5.575 7.962 1.00 95.19 89 SER A N 1
ATOM 727 C CA . SER A 1 89 ? -16.372 4.339 8.006 1.00 95.19 89 SER A CA 1
ATOM 728 C C . SER A 1 89 ? -15.499 3.120 7.741 1.00 95.19 89 SER A C 1
ATOM 730 O O . SER A 1 89 ? -15.808 2.054 8.259 1.00 95.19 89 SER A O 1
ATOM 732 N N . VAL A 1 90 ? -14.428 3.278 6.960 1.00 95.69 90 VAL A N 1
ATOM 733 C CA . VAL A 1 90 ? -13.463 2.220 6.654 1.00 95.69 90 VAL A CA 1
ATOM 734 C C . VAL A 1 90 ? -12.059 2.795 6.753 1.00 95.69 90 VAL A C 1
ATOM 736 O O . VAL A 1 90 ? -11.789 3.857 6.186 1.00 95.69 90 VAL A O 1
ATOM 739 N N . VAL A 1 91 ? -11.180 2.087 7.450 1.00 96.00 91 VAL A N 1
ATOM 740 C CA . VAL A 1 91 ? -9.748 2.381 7.528 1.00 96.00 91 VAL A CA 1
ATOM 741 C C . VAL A 1 91 ? -8.950 1.115 7.276 1.00 96.00 91 VAL A C 1
ATOM 743 O O . VAL A 1 91 ? -9.452 0.004 7.458 1.00 96.00 91 VAL A O 1
ATOM 746 N N . GLY A 1 92 ? -7.713 1.265 6.830 1.00 95.75 92 GLY A N 1
ATOM 747 C CA . GLY A 1 92 ? -6.894 0.106 6.566 1.00 95.75 92 GLY A CA 1
ATOM 748 C C . GLY A 1 92 ? -5.647 0.398 5.771 1.00 95.75 92 GLY A C 1
ATOM 749 O O . GLY A 1 92 ? -5.222 1.543 5.598 1.00 95.75 92 GLY A O 1
ATOM 750 N N . PHE A 1 93 ? -5.081 -0.671 5.232 1.00 94.69 93 PHE A N 1
ATOM 751 C CA . PHE A 1 93 ? -3.829 -0.608 4.504 1.00 94.69 93 PHE A CA 1
ATOM 752 C C . PHE A 1 93 ? -3.733 -1.674 3.423 1.00 94.69 93 PHE A C 1
ATOM 754 O O . PHE A 1 93 ? -4.461 -2.666 3.413 1.00 94.69 93 PHE A O 1
ATOM 761 N N . THR A 1 94 ? -2.765 -1.483 2.533 1.00 94.31 94 THR A N 1
ATOM 762 C CA . THR A 1 94 ? -2.278 -2.533 1.640 1.00 94.31 94 THR A CA 1
ATOM 763 C C . THR A 1 94 ? -0.828 -2.873 1.970 1.00 94.31 94 THR A C 1
ATOM 765 O O . THR A 1 94 ? -0.018 -1.967 2.190 1.00 94.31 94 THR A O 1
ATOM 768 N N . VAL A 1 95 ? -0.483 -4.159 1.962 1.00 92.62 95 VAL A N 1
ATOM 769 C CA . VAL A 1 95 ? 0.880 -4.649 2.218 1.00 92.62 95 VAL A CA 1
ATOM 770 C C . VAL A 1 95 ? 1.209 -5.815 1.290 1.00 92.62 95 VAL A C 1
ATOM 772 O O . VAL A 1 95 ? 0.317 -6.547 0.862 1.00 92.62 95 VAL A O 1
ATOM 775 N N . ASN A 1 96 ? 2.488 -5.974 0.952 1.00 90.44 96 ASN A N 1
ATOM 776 C CA . ASN A 1 96 ? 2.965 -7.176 0.278 1.00 90.44 96 ASN A CA 1
ATOM 777 C C . ASN A 1 96 ? 3.527 -8.157 1.316 1.00 90.44 96 ASN A C 1
ATOM 779 O O . ASN A 1 96 ? 4.621 -7.895 1.819 1.00 90.44 96 ASN A O 1
ATOM 783 N N . PRO A 1 97 ? 2.835 -9.272 1.613 1.00 88.62 97 PRO A N 1
ATOM 784 C CA . PRO A 1 97 ? 3.284 -10.212 2.635 1.00 88.62 97 PRO A CA 1
ATOM 785 C C . PRO A 1 97 ? 4.577 -10.953 2.253 1.00 88.62 97 PRO A C 1
ATOM 787 O O . PRO A 1 97 ? 5.267 -11.443 3.137 1.00 88.62 97 PRO A O 1
ATOM 790 N N . VAL A 1 98 ? 4.952 -10.994 0.966 1.00 85.19 98 VAL A N 1
ATOM 791 C CA . VAL A 1 98 ? 6.220 -11.601 0.514 1.00 85.19 98 VAL A CA 1
ATOM 792 C C . VAL A 1 98 ? 7.419 -10.718 0.870 1.00 85.19 98 VAL A C 1
ATOM 794 O O . VAL A 1 98 ? 8.456 -11.226 1.288 1.00 85.19 98 VAL A O 1
ATOM 797 N N . LYS A 1 99 ? 7.263 -9.391 0.742 1.00 83.44 99 LYS A N 1
ATOM 798 C CA . LYS A 1 99 ? 8.310 -8.403 1.076 1.00 83.44 99 LYS A CA 1
ATOM 799 C C . LYS A 1 99 ? 8.320 -8.014 2.551 1.00 83.44 99 LYS A C 1
ATOM 801 O O . LYS A 1 99 ? 9.332 -7.577 3.073 1.00 83.44 99 LYS A O 1
ATOM 806 N N . VAL A 1 100 ? 7.179 -8.120 3.222 1.00 86.94 100 VAL A N 1
ATOM 807 C CA . VAL A 1 100 ? 7.039 -7.776 4.637 1.00 86.94 100 VAL A CA 1
ATOM 808 C C . VAL A 1 100 ? 6.690 -9.057 5.376 1.00 86.94 100 VAL A C 1
ATOM 810 O O . VAL A 1 100 ? 5.519 -9.398 5.522 1.00 86.94 100 VAL A O 1
ATOM 813 N N . LYS A 1 101 ? 7.716 -9.801 5.786 1.00 86.44 101 LYS A N 1
ATOM 814 C CA . LYS A 1 101 ? 7.547 -11.060 6.514 1.00 86.44 101 LYS A CA 1
ATOM 815 C C . LYS A 1 101 ? 7.258 -10.744 7.981 1.00 86.44 101 LYS A C 1
ATOM 817 O O . LYS A 1 101 ? 8.141 -10.277 8.683 1.00 86.44 101 LYS A O 1
ATOM 822 N N . LEU A 1 102 ? 6.014 -10.948 8.404 1.00 87.38 102 LEU A N 1
ATOM 823 C CA . LEU A 1 102 ? 5.536 -10.735 9.772 1.00 87.38 102 LEU A CA 1
ATOM 824 C C . LEU A 1 102 ? 4.556 -11.848 10.140 1.00 87.38 102 LEU A C 1
ATOM 826 O O . LEU A 1 102 ? 3.926 -12.441 9.260 1.00 87.38 102 LEU A O 1
ATOM 830 N N . ASP A 1 103 ? 4.359 -12.068 11.438 1.00 88.25 103 ASP A N 1
ATOM 831 C CA . ASP A 1 103 ? 3.228 -12.859 11.917 1.00 88.25 103 ASP A CA 1
ATOM 832 C C . ASP A 1 103 ? 1.935 -12.030 11.850 1.00 88.25 103 ASP A C 1
ATOM 834 O O . ASP A 1 103 ? 1.532 -11.338 12.790 1.00 88.25 103 ASP A O 1
ATOM 838 N N . TYR A 1 104 ? 1.280 -12.090 10.692 1.00 88.44 104 TYR A N 1
ATOM 839 C CA . TYR A 1 104 ? -0.006 -11.438 10.462 1.00 88.44 104 TYR A CA 1
ATOM 840 C C . TYR A 1 104 ? -1.150 -12.061 11.267 1.00 88.44 104 TYR A C 1
ATOM 842 O O . TYR A 1 104 ? -2.169 -11.401 11.463 1.00 88.44 104 TYR A O 1
ATOM 850 N N . SER A 1 105 ? -1.000 -13.295 11.757 1.00 86.75 105 SER A N 1
ATOM 851 C CA . SER A 1 105 ? -2.020 -13.938 12.590 1.00 86.75 105 SER A CA 1
ATOM 852 C C . SER A 1 105 ? -2.161 -13.177 13.902 1.00 86.75 105 SER A C 1
ATOM 854 O O . SER A 1 105 ? -3.272 -12.829 14.295 1.00 86.75 105 SER A O 1
ATOM 856 N N . ARG A 1 106 ? -1.028 -12.818 14.519 1.00 85.12 106 ARG A N 1
ATOM 857 C CA . ARG A 1 106 ? -0.993 -11.991 15.731 1.00 85.12 106 ARG A CA 1
ATOM 858 C C . ARG A 1 106 ? -1.608 -10.610 15.509 1.00 85.12 106 ARG A C 1
ATOM 860 O O . ARG A 1 106 ? -2.407 -10.162 16.321 1.00 85.12 106 ARG A O 1
ATOM 867 N N . LEU A 1 107 ? -1.303 -9.967 14.379 1.00 86.62 107 LEU A N 1
ATOM 868 C CA . LEU A 1 107 ? -1.920 -8.686 14.015 1.00 86.62 107 LEU A CA 1
ATOM 869 C C . LEU A 1 107 ? -3.453 -8.789 13.940 1.00 86.62 107 LEU A C 1
ATOM 871 O O . LEU A 1 107 ? -4.154 -7.882 14.374 1.00 86.62 107 LEU A O 1
ATOM 875 N N . LEU A 1 108 ? -3.979 -9.868 13.362 1.00 84.31 108 LEU A N 1
ATOM 876 C CA . LEU A 1 108 ? -5.419 -10.039 13.164 1.00 84.31 108 LEU A CA 1
ATOM 877 C C . LEU A 1 108 ? -6.149 -10.518 14.427 1.00 84.31 108 LEU A C 1
ATOM 879 O O . LEU A 1 108 ? -7.336 -10.236 14.565 1.00 84.31 108 LEU A O 1
ATOM 883 N N . GLN A 1 109 ? -5.462 -11.180 15.363 1.00 84.50 109 GLN A N 1
ATOM 884 C CA . GLN A 1 109 ? -6.016 -11.518 16.681 1.00 84.50 109 GLN A CA 1
ATOM 885 C C . GLN A 1 109 ? -6.376 -10.267 17.488 1.00 84.50 109 GLN A C 1
ATOM 887 O O . GLN A 1 109 ? -7.429 -10.230 18.118 1.00 84.50 109 GLN A O 1
ATOM 892 N N . ASP A 1 110 ? -5.566 -9.213 17.393 1.00 80.62 110 ASP A N 1
ATOM 893 C CA . ASP A 1 110 ? -5.855 -7.928 18.041 1.00 80.62 110 ASP A CA 1
ATOM 894 C C . ASP A 1 110 ? -6.991 -7.157 17.334 1.00 80.62 110 ASP A C 1
ATOM 896 O O . ASP A 1 110 ? -7.553 -6.205 17.878 1.00 80.62 110 ASP A O 1
ATOM 900 N N . HIS A 1 111 ? -7.364 -7.586 16.121 1.00 83.31 111 HIS A N 1
ATOM 901 C CA . HIS A 1 111 ? -8.335 -6.933 15.242 1.00 83.31 111 HIS A CA 1
ATOM 902 C C . HIS A 1 111 ? -9.332 -7.930 14.642 1.00 83.31 111 HIS A C 1
ATOM 904 O O . HIS A 1 111 ? -9.555 -7.932 13.436 1.00 83.31 111 HIS A O 1
ATOM 910 N N . LEU A 1 112 ? -9.989 -8.757 15.463 1.00 77.19 112 LEU A N 1
ATOM 911 C CA . LEU A 1 112 ? -10.880 -9.840 14.990 1.00 77.19 112 LEU A CA 1
ATOM 912 C C . LEU A 1 112 ? -12.027 -9.391 14.064 1.00 77.19 112 LEU A C 1
ATOM 914 O O . LEU A 1 112 ? -12.595 -10.194 13.326 1.00 77.19 112 LEU A O 1
ATOM 918 N N . SER A 1 113 ? -12.391 -8.106 14.088 1.00 85.06 11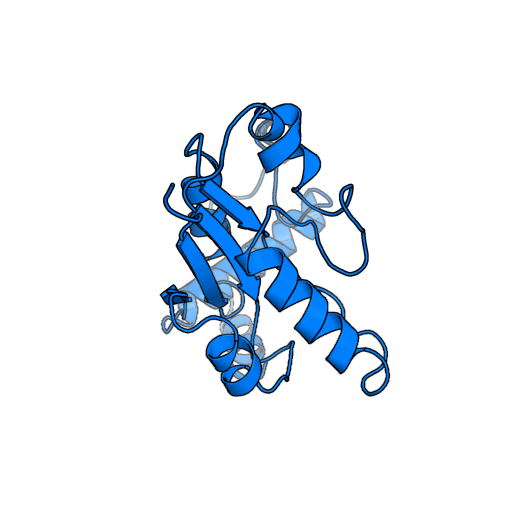3 SER A N 1
ATOM 919 C CA . SER A 1 113 ? -13.402 -7.541 13.182 1.00 85.06 113 SER A CA 1
ATOM 920 C C . SER A 1 113 ? -12.852 -7.118 11.812 1.00 85.06 113 SER A C 1
ATOM 922 O O . SER A 1 113 ? -13.638 -6.772 10.921 1.00 85.06 113 SER A O 1
ATOM 924 N N . ALA A 1 114 ? -11.529 -7.147 11.628 1.00 86.44 114 ALA A N 1
ATOM 925 C CA . ALA A 1 114 ? -10.874 -6.736 10.400 1.00 86.44 114 ALA A CA 1
ATOM 926 C C . ALA A 1 114 ? -11.236 -7.658 9.237 1.00 86.44 114 ALA A C 1
ATOM 928 O O . ALA A 1 114 ? -11.278 -8.884 9.345 1.00 86.44 114 ALA A O 1
ATOM 929 N N . LYS A 1 115 ? -11.494 -7.047 8.084 1.00 92.31 115 LYS A N 1
ATOM 930 C CA . LYS A 1 115 ? -11.730 -7.752 6.829 1.00 92.31 115 LYS A CA 1
ATOM 931 C C . LYS A 1 115 ? -10.414 -7.888 6.085 1.00 92.31 115 LYS A C 1
ATOM 933 O O . LYS A 1 115 ? -9.734 -6.899 5.822 1.00 92.31 115 LYS A O 1
ATOM 938 N N . VAL A 1 116 ? -10.073 -9.118 5.731 1.00 89.62 116 VAL A N 1
ATOM 939 C CA . VAL A 1 116 ? -8.876 -9.424 4.952 1.00 89.62 116 VAL A CA 1
ATOM 940 C C . VAL A 1 116 ? -9.265 -9.579 3.489 1.00 89.62 116 VAL A C 1
ATOM 942 O O . VAL A 1 116 ? -10.178 -10.332 3.159 1.00 89.62 116 VAL A O 1
ATOM 945 N N . VAL A 1 117 ? -8.566 -8.869 2.608 1.00 89.19 117 VAL A N 1
ATOM 946 C CA . VAL A 1 117 ? -8.730 -8.969 1.156 1.00 89.19 117 VAL A CA 1
ATOM 947 C C . VAL A 1 117 ? -7.405 -9.408 0.554 1.00 89.19 117 VAL A C 1
ATOM 949 O O . VAL A 1 117 ? -6.399 -8.718 0.702 1.00 89.19 117 VAL A O 1
ATOM 952 N N . ALA A 1 118 ? -7.397 -10.536 -0.150 1.00 88.00 118 ALA A N 1
ATOM 953 C CA . ALA A 1 118 ? -6.232 -10.997 -0.895 1.00 88.00 118 ALA A CA 1
ATOM 954 C C . ALA A 1 118 ? -6.350 -10.570 -2.365 1.00 88.00 118 ALA A C 1
ATOM 956 O O . ALA A 1 118 ? -7.269 -10.973 -3.074 1.00 88.00 118 ALA A O 1
ATOM 957 N N . PHE A 1 119 ? -5.411 -9.746 -2.823 1.00 81.56 119 PHE A N 1
ATOM 958 C CA . PHE A 1 119 ? -5.315 -9.256 -4.193 1.00 81.56 119 PHE A CA 1
ATOM 959 C C . PHE A 1 119 ? -4.084 -9.859 -4.870 1.00 81.56 119 PHE A C 1
ATOM 961 O O . PHE A 1 119 ? -2.984 -9.292 -4.888 1.00 81.56 119 PHE A O 1
ATOM 968 N N . VAL A 1 120 ? -4.277 -11.052 -5.419 1.00 78.19 120 VAL A N 1
ATOM 969 C CA . VAL A 1 120 ? -3.255 -11.793 -6.158 1.00 78.19 120 VAL A CA 1
ATOM 970 C C . VAL A 1 120 ? -3.590 -11.763 -7.645 1.00 78.19 120 VAL A C 1
ATOM 972 O O . VAL A 1 120 ? -4.748 -11.894 -8.035 1.00 78.19 120 VAL A O 1
ATOM 975 N N . ARG A 1 121 ? -2.581 -11.557 -8.496 1.00 68.69 121 ARG A N 1
ATOM 976 C CA . ARG A 1 121 ? -2.722 -11.815 -9.933 1.00 68.69 121 ARG A CA 1
ATOM 977 C C . ARG A 1 121 ? -2.113 -13.169 -10.225 1.00 68.69 121 ARG A C 1
ATOM 979 O O . ARG A 1 121 ? -0.954 -13.388 -9.909 1.00 68.69 121 ARG A O 1
ATOM 986 N N . THR A 1 122 ? -2.879 -14.017 -10.890 1.00 64.06 122 THR A N 1
ATOM 987 C CA . THR A 1 122 ? -2.421 -15.323 -11.376 1.00 64.06 122 THR A CA 1
ATOM 988 C C . THR A 1 122 ? -1.994 -15.277 -12.845 1.00 64.06 122 THR A C 1
ATOM 990 O O . THR A 1 122 ? -1.351 -16.196 -13.334 1.00 64.06 122 THR A O 1
ATOM 993 N N . ASN A 1 123 ? -2.320 -14.201 -13.574 1.00 76.00 123 ASN A N 1
ATOM 994 C CA . ASN A 1 123 ? -1.949 -14.060 -14.981 1.00 76.00 123 ASN A CA 1
ATOM 995 C C . ASN A 1 123 ? -0.583 -13.369 -15.129 1.00 76.00 123 ASN A C 1
ATOM 997 O O . ASN A 1 123 ? -0.486 -12.139 -15.048 1.00 76.00 123 ASN A O 1
ATOM 1001 N N . VAL A 1 124 ? 0.442 -14.182 -15.383 1.00 73.88 124 VAL A N 1
ATOM 1002 C CA . VAL A 1 124 ? 1.846 -13.775 -15.559 1.00 73.88 124 VAL A CA 1
ATOM 1003 C C . VAL A 1 124 ? 2.003 -12.763 -16.694 1.00 73.88 124 VAL A C 1
ATOM 1005 O O . VAL A 1 124 ? 2.652 -11.738 -16.515 1.00 73.88 124 VAL A O 1
ATOM 1008 N N . VAL A 1 125 ? 1.321 -12.962 -17.826 1.00 75.44 125 VAL A N 1
ATOM 1009 C CA . VAL A 1 125 ? 1.404 -12.056 -18.987 1.00 75.44 125 VAL A CA 1
ATOM 1010 C C . VAL A 1 125 ? 1.011 -10.625 -18.616 1.00 75.44 125 VAL A C 1
ATOM 1012 O O . VAL A 1 125 ? 1.720 -9.672 -18.934 1.00 75.44 125 VAL A O 1
ATOM 1015 N N . LYS A 1 126 ? -0.092 -10.449 -17.879 1.00 76.06 126 LYS A N 1
ATOM 1016 C CA . LYS A 1 126 ? -0.533 -9.123 -17.413 1.00 76.06 126 LYS A CA 1
ATOM 1017 C C . LYS A 1 126 ? 0.433 -8.506 -16.401 1.00 76.06 126 LYS A C 1
ATOM 1019 O O . LYS A 1 126 ? 0.502 -7.277 -16.315 1.00 76.06 126 LYS A O 1
ATOM 1024 N N . ALA A 1 127 ? 1.129 -9.325 -15.616 1.00 75.19 127 ALA A N 1
ATOM 1025 C CA . ALA A 1 127 ? 2.137 -8.853 -14.676 1.00 75.19 127 ALA A CA 1
ATOM 1026 C C . ALA A 1 127 ? 3.387 -8.353 -15.420 1.00 75.19 127 ALA A C 1
ATOM 1028 O O . ALA A 1 127 ? 3.785 -7.214 -15.182 1.00 75.19 127 ALA A O 1
ATOM 1029 N N . VAL A 1 128 ? 3.886 -9.123 -16.395 1.00 79.56 128 VAL A N 1
ATOM 1030 C CA . VAL A 1 128 ? 5.014 -8.758 -17.274 1.00 79.56 128 VAL A CA 1
ATOM 1031 C C . VAL A 1 128 ? 4.725 -7.472 -18.036 1.00 79.56 128 VAL A C 1
ATOM 1033 O O . VAL A 1 128 ? 5.450 -6.492 -17.892 1.00 79.56 128 VAL A O 1
ATOM 1036 N N . VAL A 1 129 ? 3.598 -7.399 -18.750 1.00 81.88 129 VAL A N 1
ATOM 1037 C CA . VAL A 1 129 ? 3.214 -6.183 -19.488 1.00 81.88 129 VAL A CA 1
ATOM 1038 C C . VAL A 1 129 ? 3.112 -4.971 -18.554 1.00 81.88 129 VAL A C 1
ATOM 1040 O O . VAL A 1 129 ? 3.520 -3.866 -18.910 1.00 81.88 129 VAL A O 1
ATOM 1043 N N . SER A 1 130 ? 2.583 -5.154 -17.340 1.00 80.94 130 SER A N 1
ATOM 1044 C CA . SER A 1 130 ? 2.484 -4.067 -16.363 1.00 80.94 130 SER A CA 1
ATOM 1045 C C . SER A 1 130 ? 3.837 -3.649 -15.785 1.00 80.94 130 SER A C 1
ATOM 1047 O O . SER A 1 130 ? 3.978 -2.478 -15.418 1.00 80.94 130 SER A O 1
ATOM 1049 N N . ALA A 1 131 ? 4.781 -4.577 -15.631 1.00 82.00 131 ALA A N 1
ATOM 1050 C CA . ALA A 1 131 ? 6.128 -4.301 -15.151 1.00 82.00 131 ALA A CA 1
ATOM 1051 C C . ALA A 1 131 ? 6.914 -3.520 -16.204 1.00 82.00 131 ALA A C 1
ATOM 1053 O O . ALA A 1 131 ? 7.381 -2.420 -15.911 1.00 82.00 131 ALA A O 1
ATOM 1054 N N . GLU A 1 132 ? 6.917 -4.015 -17.440 1.00 85.00 132 GLU A N 1
ATOM 1055 C CA . GLU A 1 132 ? 7.605 -3.401 -18.574 1.00 85.00 132 GLU A CA 1
ATOM 1056 C C . GLU A 1 132 ? 7.079 -2.011 -18.894 1.00 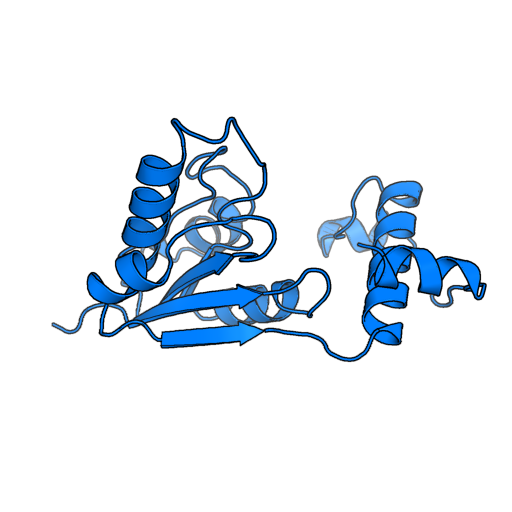85.00 132 GLU A C 1
ATOM 1058 O O . GLU A 1 132 ? 7.838 -1.054 -19.029 1.00 85.00 132 GLU A O 1
ATOM 1063 N N . ARG A 1 133 ? 5.754 -1.844 -18.893 1.00 83.56 133 ARG A N 1
ATOM 1064 C CA . ARG A 1 133 ? 5.162 -0.512 -19.028 1.00 83.56 133 ARG A CA 1
ATOM 1065 C C . ARG A 1 133 ? 5.594 0.418 -17.897 1.00 83.56 133 ARG A C 1
ATOM 1067 O O . ARG A 1 133 ? 5.842 1.592 -18.137 1.00 83.56 133 ARG A O 1
ATOM 1074 N N . GLY A 1 134 ? 5.690 -0.098 -16.672 1.00 82.19 134 GLY A N 1
ATOM 1075 C CA . GLY A 1 134 ? 6.191 0.647 -15.516 1.00 82.19 134 GLY A CA 1
ATOM 1076 C C . GLY A 1 134 ? 7.636 1.114 -15.680 1.00 82.19 134 GLY A C 1
ATOM 1077 O O . GLY A 1 134 ? 7.939 2.252 -15.330 1.00 82.19 134 GLY A O 1
ATOM 1078 N N . ARG A 1 135 ? 8.498 0.246 -16.216 1.00 83.44 135 ARG A N 1
ATOM 1079 C CA . ARG A 1 135 ? 9.909 0.526 -16.492 1.00 83.44 135 ARG A CA 1
ATOM 1080 C C . ARG A 1 135 ? 10.064 1.579 -17.584 1.00 83.44 135 ARG A C 1
ATOM 1082 O O . ARG A 1 135 ? 10.690 2.600 -17.342 1.00 83.44 135 ARG A O 1
ATOM 1089 N N . HIS A 1 136 ? 9.374 1.414 -18.709 1.00 83.69 136 HIS A N 1
ATOM 1090 C CA . HIS A 1 136 ? 9.387 2.409 -19.782 1.00 83.69 136 HIS A CA 1
ATOM 1091 C C . HIS A 1 136 ? 8.844 3.774 -19.351 1.00 83.69 136 HIS A C 1
ATOM 1093 O O . HIS A 1 136 ? 9.380 4.798 -19.757 1.00 83.69 136 HIS A O 1
ATOM 1099 N N . MET A 1 137 ? 7.800 3.823 -18.514 1.00 83.69 137 MET A N 1
ATOM 1100 C CA . MET A 1 137 ? 7.330 5.094 -17.946 1.00 83.69 137 MET A CA 1
ATOM 1101 C C . MET A 1 137 ? 8.406 5.761 -17.082 1.00 83.69 137 MET A C 1
ATOM 1103 O O . MET A 1 137 ? 8.592 6.970 -17.171 1.00 83.69 137 MET A O 1
ATOM 1107 N N . LEU A 1 138 ? 9.131 4.984 -16.272 1.00 84.44 138 LEU A N 1
ATOM 1108 C CA . LEU A 1 138 ? 10.225 5.508 -15.459 1.00 84.44 138 LEU A CA 1
ATOM 1109 C C . LEU A 1 138 ? 11.370 6.042 -16.330 1.00 84.44 138 LEU A C 1
ATOM 1111 O O . LEU A 1 138 ? 11.860 7.132 -16.065 1.00 84.44 138 LEU A O 1
ATOM 1115 N N . GLU A 1 139 ? 11.755 5.307 -17.373 1.00 84.25 139 GLU A N 1
ATOM 1116 C CA . GLU A 1 139 ? 12.809 5.703 -18.316 1.00 84.25 139 GLU A CA 1
ATOM 1117 C C . GLU A 1 139 ? 12.437 6.971 -19.098 1.00 84.25 139 GLU A C 1
ATOM 1119 O O . GLU A 1 139 ? 13.239 7.893 -19.203 1.00 84.25 139 GLU A O 1
ATOM 1124 N N . LEU A 1 140 ? 11.214 7.037 -19.631 1.00 83.25 140 LEU A N 1
ATOM 1125 C CA . LEU A 1 140 ? 10.780 8.142 -20.491 1.00 83.25 140 LEU A CA 1
ATOM 1126 C C . LEU A 1 140 ? 10.344 9.381 -19.708 1.00 83.25 140 LEU A C 1
ATOM 1128 O O . LEU A 1 140 ? 10.478 10.498 -20.199 1.00 83.25 140 LEU A O 1
ATOM 1132 N N . CYS A 1 141 ? 9.764 9.186 -18.527 1.00 83.00 141 CYS A N 1
ATOM 1133 C CA . CYS A 1 141 ? 9.040 10.236 -17.814 1.00 83.00 141 CYS A CA 1
ATOM 1134 C C . CYS A 1 141 ? 9.515 10.432 -16.373 1.00 83.00 141 CYS A C 1
ATOM 1136 O O . CYS A 1 141 ? 8.911 11.206 -15.635 1.00 83.00 141 CYS A O 1
ATOM 1138 N N . GLY A 1 142 ? 10.555 9.715 -15.938 1.00 82.50 142 GLY A N 1
ATOM 1139 C CA . GLY A 1 142 ? 11.103 9.821 -14.584 1.00 82.50 142 GLY A CA 1
ATOM 1140 C C . GLY A 1 142 ? 10.188 9.279 -13.483 1.00 82.50 142 GLY A C 1
ATOM 1141 O O . GLY A 1 142 ? 10.530 9.359 -12.305 1.00 82.50 142 GLY A O 1
ATOM 1142 N N . ALA A 1 143 ? 9.035 8.699 -13.831 1.00 77.06 143 ALA A N 1
ATOM 1143 C CA . ALA A 1 143 ? 8.067 8.181 -12.874 1.00 77.06 143 ALA A CA 1
ATOM 1144 C C . ALA A 1 143 ? 7.384 6.907 -13.383 1.00 77.06 143 ALA A C 1
ATOM 1146 O O . ALA A 1 143 ? 6.967 6.803 -14.529 1.00 77.06 143 ALA A O 1
ATOM 1147 N N . ASN A 1 144 ? 7.191 5.936 -12.491 1.00 74.62 144 ASN A N 1
ATOM 1148 C CA . ASN A 1 144 ? 6.508 4.672 -12.792 1.00 74.62 144 ASN A CA 1
ATOM 1149 C C . ASN A 1 144 ? 4.976 4.736 -12.600 1.00 74.62 144 ASN A C 1
ATOM 1151 O O . ASN A 1 144 ? 4.295 3.709 -12.689 1.00 74.62 144 ASN A O 1
ATOM 1155 N N . ASN A 1 145 ? 4.443 5.923 -12.299 1.00 72.44 145 ASN A N 1
ATOM 1156 C CA . ASN A 1 145 ? 3.022 6.198 -12.132 1.00 72.44 145 ASN A CA 1
ATOM 1157 C C . ASN A 1 145 ? 2.749 7.675 -12.461 1.00 72.44 145 ASN A C 1
ATOM 1159 O O . ASN A 1 145 ? 3.029 8.544 -11.638 1.00 72.44 145 ASN A O 1
ATOM 1163 N N . ILE A 1 146 ? 2.234 7.939 -13.660 1.00 71.94 146 ILE A N 1
ATOM 1164 C CA . ILE A 1 146 ? 2.016 9.294 -14.186 1.00 71.94 146 ILE A CA 1
ATOM 1165 C C . ILE A 1 146 ? 0.706 9.856 -13.635 1.00 71.94 146 ILE A C 1
ATOM 1167 O O . ILE A 1 146 ? -0.340 9.208 -13.731 1.00 71.94 146 ILE A O 1
ATOM 1171 N N . ARG A 1 147 ? 0.752 11.051 -13.043 1.00 72.12 147 ARG A N 1
ATOM 1172 C CA . ARG A 1 147 ? -0.444 11.770 -12.582 1.00 72.12 147 ARG A CA 1
ATOM 1173 C C . ARG A 1 147 ? -1.177 12.381 -13.775 1.00 72.12 147 ARG A C 1
ATOM 1175 O O . ARG A 1 147 ? -0.565 12.676 -14.796 1.00 72.12 147 ARG A O 1
ATOM 1182 N N . GLU A 1 148 ? -2.475 12.654 -13.640 1.00 69.81 148 GLU A N 1
ATOM 1183 C CA . GLU A 1 148 ? -3.242 13.296 -14.726 1.00 69.81 148 GLU A CA 1
ATOM 1184 C C . GLU A 1 148 ? -2.627 14.647 -15.135 1.00 69.81 148 GLU A C 1
ATOM 1186 O O . GLU A 1 148 ? -2.534 14.958 -16.318 1.00 69.81 148 GLU A O 1
ATOM 1191 N N . SER A 1 149 ? -2.098 15.399 -14.164 1.00 71.94 149 SER A N 1
ATOM 1192 C CA . SER A 1 149 ? -1.373 16.657 -14.387 1.00 71.94 149 SER A CA 1
ATOM 1193 C C . SER A 1 149 ? -0.078 16.505 -15.196 1.00 71.94 149 SER A C 1
ATOM 1195 O O . SER A 1 149 ? 0.399 17.474 -15.771 1.00 71.94 149 SER A O 1
ATOM 1197 N N . GLU A 1 150 ? 0.497 15.304 -15.243 1.00 70.44 150 GLU A N 1
ATOM 1198 C CA . GLU A 1 150 ? 1.766 14.978 -15.915 1.00 70.44 150 GLU A CA 1
ATOM 1199 C C . GLU A 1 150 ? 1.530 14.244 -17.248 1.00 70.44 150 GLU A C 1
ATOM 1201 O O . GLU A 1 150 ? 2.459 13.920 -17.986 1.00 70.44 150 GLU A O 1
ATOM 1206 N N . ARG A 1 151 ? 0.268 13.971 -17.590 1.00 70.50 151 ARG A N 1
ATOM 1207 C CA . ARG A 1 151 ? -0.097 13.204 -18.784 1.00 70.50 151 ARG A CA 1
ATOM 1208 C C . ARG A 1 151 ? 0.221 13.944 -20.081 1.00 70.50 151 ARG A C 1
ATOM 1210 O O . ARG A 1 151 ? 0.533 13.311 -21.084 1.00 70.50 151 ARG A O 1
ATOM 1217 N N . ALA A 1 152 ? 0.155 15.275 -20.063 1.00 73.06 152 ALA A N 1
ATOM 1218 C CA . ALA A 1 152 ? 0.498 16.105 -21.216 1.00 73.06 152 ALA A CA 1
ATOM 1219 C C . ALA A 1 152 ? 2.013 16.130 -21.493 1.00 73.06 152 ALA A C 1
ATOM 1221 O O . ALA A 1 152 ? 2.417 16.227 -22.652 1.00 73.06 152 ALA A O 1
ATOM 1222 N N . SER A 1 153 ? 2.845 16.009 -20.452 1.00 77.81 153 SER A N 1
ATOM 1223 C CA . SER A 1 153 ? 4.309 16.044 -20.552 1.00 77.81 153 SER A CA 1
ATOM 1224 C C . SER A 1 153 ? 4.944 14.668 -20.787 1.00 77.81 153 SER A C 1
ATOM 1226 O O . SER A 1 153 ? 6.077 14.600 -21.253 1.00 77.81 153 SER A O 1
ATOM 1228 N N . CYS A 1 154 ? 4.218 13.574 -20.532 1.00 80.12 154 CYS A N 1
ATOM 1229 C CA . CYS A 1 154 ? 4.698 12.201 -20.692 1.00 80.12 154 CYS A CA 1
ATOM 1230 C C . CYS A 1 154 ? 3.911 11.430 -21.769 1.00 80.12 154 CYS A C 1
ATOM 1232 O O . CYS A 1 154 ? 2.771 11.011 -21.553 1.00 80.12 154 CYS A O 1
ATOM 1234 N N . LYS A 1 155 ? 4.533 11.176 -22.930 1.00 79.38 155 LYS A N 1
ATOM 1235 C CA . LYS A 1 155 ? 3.940 10.367 -24.012 1.00 79.38 155 LYS A CA 1
ATOM 1236 C C . LYS A 1 155 ? 4.433 8.924 -23.948 1.00 79.38 155 LYS A C 1
ATOM 1238 O O . LYS A 1 155 ? 5.532 8.607 -24.388 1.00 79.38 155 LYS A O 1
ATOM 1243 N N . ILE A 1 156 ? 3.587 8.038 -23.433 1.00 73.56 156 ILE A N 1
ATOM 1244 C CA . ILE A 1 156 ? 3.873 6.601 -23.360 1.00 73.56 156 ILE A CA 1
ATOM 1245 C C . ILE A 1 156 ? 3.419 5.939 -24.670 1.00 73.56 156 ILE A C 1
ATOM 1247 O O . ILE A 1 156 ? 2.283 6.179 -25.095 1.00 73.56 156 ILE A O 1
ATOM 1251 N N . PRO A 1 157 ? 4.237 5.078 -25.301 1.00 75.44 157 PRO A N 1
ATOM 1252 C CA . PRO A 1 157 ? 3.816 4.334 -26.483 1.00 75.44 157 PRO A CA 1
ATOM 1253 C C . PRO A 1 157 ? 2.585 3.459 -26.196 1.00 75.44 157 PRO A C 1
ATOM 1255 O O . PRO A 1 157 ? 2.472 2.828 -25.142 1.00 75.44 157 PRO A O 1
ATOM 1258 N N . GLN A 1 158 ? 1.642 3.416 -27.144 1.00 77.19 158 GLN A N 1
ATOM 1259 C CA . GLN A 1 158 ? 0.421 2.608 -27.009 1.00 77.19 158 GLN A CA 1
ATOM 1260 C C . GLN A 1 158 ? 0.700 1.101 -27.091 1.00 77.19 158 GLN A C 1
ATOM 1262 O O . GLN A 1 158 ? 0.004 0.319 -26.445 1.00 77.19 158 GLN A O 1
ATOM 1267 N N . MET A 1 159 ? 1.729 0.706 -27.848 1.00 78.62 159 MET A N 1
ATOM 1268 C CA . MET A 1 159 ? 2.154 -0.682 -28.017 1.00 78.62 159 MET A CA 1
ATOM 1269 C C . MET A 1 159 ? 3.565 -0.891 -27.470 1.00 78.62 159 MET A C 1
ATOM 1271 O O . MET A 1 159 ? 4.460 -0.088 -27.724 1.00 78.62 159 MET A O 1
ATOM 1275 N N . LEU A 1 160 ? 3.760 -2.006 -26.767 1.00 79.06 160 LEU A N 1
ATOM 1276 C CA . LEU A 1 160 ? 5.065 -2.489 -26.322 1.00 79.06 160 LEU A CA 1
ATOM 1277 C C . LEU A 1 160 ?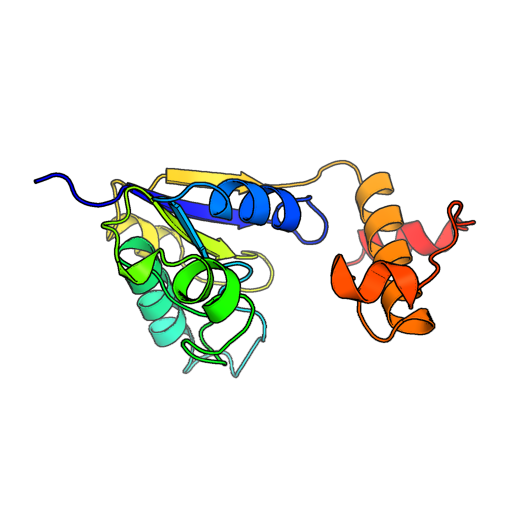 5.384 -3.783 -27.069 1.00 79.06 160 LEU A C 1
ATOM 1279 O O . LEU A 1 160 ? 4.546 -4.683 -27.128 1.00 79.06 160 LEU A O 1
ATOM 1283 N N . LYS A 1 161 ? 6.589 -3.881 -27.632 1.00 81.44 161 LYS A N 1
ATOM 1284 C CA . LYS A 1 161 ? 7.099 -5.129 -28.208 1.00 81.44 161 LYS A CA 1
ATOM 1285 C C . LYS A 1 161 ? 7.897 -5.854 -27.133 1.00 81.44 161 LYS A C 1
ATOM 1287 O O . LYS A 1 161 ? 8.957 -5.380 -26.743 1.00 81.44 161 LYS A O 1
ATOM 1292 N N . LEU A 1 162 ? 7.378 -6.980 -26.653 1.00 80.12 162 LEU A N 1
ATOM 1293 C CA . LEU A 1 162 ? 8.019 -7.779 -25.610 1.00 80.12 162 LEU A CA 1
ATOM 1294 C C . LEU A 1 162 ? 8.548 -9.082 -26.207 1.00 80.12 162 LEU A C 1
ATOM 1296 O O . LEU A 1 162 ? 7.789 -9.857 -26.783 1.00 80.12 162 LEU A O 1
ATOM 1300 N N . GLY A 1 163 ? 9.851 -9.321 -26.061 1.00 80.38 163 GLY A N 1
ATOM 1301 C CA . GLY A 1 163 ? 10.455 -10.625 -26.343 1.00 80.38 163 GLY A CA 1
ATOM 1302 C C . GLY A 1 163 ? 10.209 -11.624 -25.208 1.00 80.38 163 GLY A C 1
ATOM 1303 O O . GLY A 1 163 ? 9.930 -11.218 -24.080 1.00 80.38 163 GLY A O 1
ATOM 1304 N N . ALA A 1 164 ? 10.376 -12.920 -25.487 1.00 76.62 164 ALA A N 1
ATOM 1305 C CA . ALA A 1 164 ? 10.164 -14.003 -24.518 1.00 76.62 164 ALA A CA 1
ATOM 1306 C C . ALA A 1 164 ? 11.038 -13.901 -23.247 1.00 76.62 164 ALA A C 1
ATOM 1308 O O . ALA A 1 164 ? 10.633 -14.397 -22.200 1.00 76.62 164 ALA A O 1
ATOM 1309 N N . GLY A 1 165 ? 12.195 -13.229 -23.315 1.00 77.94 165 GLY A N 1
ATOM 1310 C CA . GLY A 1 165 ? 13.084 -13.011 -22.163 1.00 77.94 165 GLY A CA 1
ATOM 1311 C C . GLY A 1 165 ? 12.406 -12.295 -20.989 1.00 77.94 165 GLY A C 1
ATOM 1312 O O . GLY A 1 165 ? 12.522 -12.755 -19.863 1.00 77.94 165 GLY A O 1
ATOM 1313 N N . HIS A 1 166 ? 11.568 -11.287 -21.259 1.00 73.00 166 HIS A N 1
ATOM 1314 C CA . HIS A 1 166 ? 10.861 -10.511 -20.224 1.00 73.00 166 HIS A CA 1
ATOM 1315 C C . HIS A 1 166 ? 9.885 -11.346 -19.377 1.00 73.00 166 HIS A C 1
ATOM 1317 O O . HIS A 1 166 ? 9.430 -10.905 -18.325 1.00 73.00 166 HIS A O 1
ATOM 1323 N N . PHE A 1 167 ? 9.507 -12.537 -19.853 1.00 72.12 167 PHE A N 1
ATOM 1324 C CA . PHE A 1 167 ? 8.631 -13.441 -19.114 1.00 72.12 167 PHE A CA 1
ATOM 1325 C C . PHE A 1 167 ? 9.396 -14.337 -18.138 1.00 72.12 167 PHE A C 1
ATOM 1327 O O . PHE A 1 167 ? 8.780 -14.807 -17.187 1.00 72.12 167 PHE A O 1
ATOM 1334 N N . ARG A 1 168 ? 10.699 -14.576 -18.354 1.00 68.69 168 ARG A N 1
ATOM 1335 C CA . ARG A 1 168 ? 11.523 -15.394 -17.449 1.00 68.69 168 ARG A CA 1
ATOM 1336 C C . ARG A 1 168 ? 11.863 -14.632 -16.177 1.00 68.69 168 ARG A C 1
ATOM 1338 O O . ARG A 1 168 ? 11.584 -15.137 -15.098 1.00 68.69 168 ARG A O 1
ATOM 1345 N N . ASP A 1 169 ? 12.306 -13.386 -16.315 1.00 66.12 169 ASP A N 1
ATOM 1346 C CA . ASP A 1 169 ? 12.724 -12.544 -15.186 1.00 66.12 169 ASP A CA 1
ATOM 1347 C C . ASP A 1 169 ? 11.619 -12.378 -14.125 1.00 66.12 169 ASP A C 1
ATOM 1349 O O . ASP A 1 169 ? 11.892 -12.279 -12.936 1.00 66.12 169 ASP A O 1
ATOM 1353 N N . LEU A 1 170 ? 10.347 -12.399 -14.541 1.00 61.75 170 LEU A N 1
ATOM 1354 C CA . LEU A 1 170 ? 9.196 -12.225 -13.649 1.00 61.75 170 LEU A CA 1
ATOM 1355 C C . LEU A 1 170 ? 8.659 -13.531 -13.040 1.00 61.75 170 LEU A C 1
ATOM 1357 O O . LEU A 1 170 ? 7.796 -13.483 -12.167 1.00 61.75 170 LEU A O 1
ATOM 1361 N N . LEU A 1 171 ? 9.098 -14.684 -13.549 1.00 57.56 171 LEU A N 1
ATOM 1362 C CA . LEU A 1 171 ? 8.817 -16.000 -12.965 1.00 57.56 171 LEU A CA 1
ATOM 1363 C C . LEU A 1 171 ? 9.869 -16.393 -11.918 1.00 57.56 171 LEU A C 1
ATOM 1365 O O . LEU A 1 171 ? 9.621 -17.313 -11.141 1.00 57.56 171 LEU A O 1
ATOM 1369 N N . GLU A 1 172 ? 11.016 -15.712 -11.917 1.00 55.00 172 GLU A N 1
ATOM 1370 C CA . GLU A 1 172 ? 12.149 -15.965 -11.021 1.00 55.00 172 GLU A CA 1
ATOM 1371 C C . GLU A 1 172 ? 12.224 -14.977 -9.828 1.00 55.00 172 GLU A C 1
ATOM 1373 O O . GLU A 1 172 ? 12.963 -15.244 -8.880 1.00 55.00 172 GLU A O 1
ATOM 1378 N N . GLU A 1 173 ? 11.438 -13.884 -9.832 1.00 52.19 173 GLU A N 1
ATOM 1379 C CA . GLU A 1 173 ? 11.216 -12.946 -8.698 1.00 52.19 173 GLU A CA 1
ATOM 1380 C C . GLU A 1 173 ? 10.102 -13.385 -7.726 1.00 52.19 173 GLU A C 1
ATOM 1382 O O . GLU A 1 173 ? 10.267 -13.161 -6.499 1.00 52.19 173 GLU A O 1
#

InterPro domains:
  IPR027417 P-loop containing nucleoside triphosphate hydrolase [G3DSA:3.40.50.300] (5-156)
  IPR027417 P-loop containing nucleoside triphosphate hydrolase [SSF52540] (7-134)

=== Feature glossary ===
Legend for the data blocks above and below:

— What the protein is —

The amino-acid sequence is the protein's primary structure: the linear order of residues from the N-terminus to the C-terminus, written in one-letter code. Everything else here — the 3D coordinates, the secondary structure, the domain annotations — is ultimately a consequence of this string.

Database cross-references. InterPro integrates a dozen domain/family signature databases into unified entries with residue-range hits. GO terms attach function/process/location labels with evidence codes. CATH codes position the fold in a four-level structural taxonomy. Organism is the NCBI-taxonomy species name.

— Whe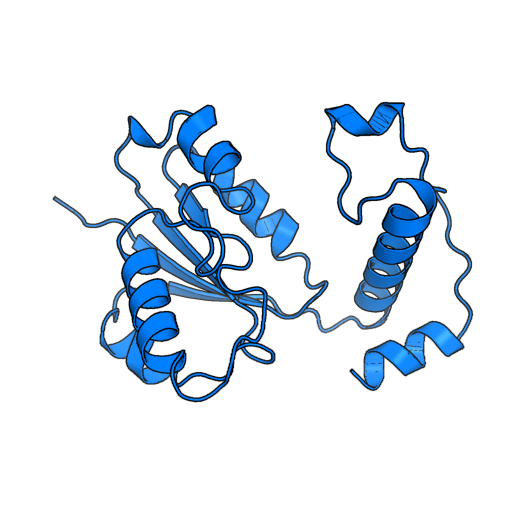re its atoms are —

The mmCIF block holds the 3D Cartesian coordinates of each backbone atom (N, Cα, C, O) in ångströms. mmCIF is the PDB's canonical archive format — a tagged-loop text representation of the atomic model.

The six renders are orthographic views along the three Cartesian axes in both directions. Representation (cartoon, sticks, or surface) and color scheme (sequence-rainbow or by-chain) vary across proteins so the training set covers all the common visualization conventions.

— Local backbone conformation —

Secondary structure is the local, repeating backbone conformation. DSSP classifies it into eight states by reading the hydrogen-bond network: three helix types (H, G, I), two β types (E, B), two non-regular types (T, S), and unstructured coil (-).

SS3 is a coarse helix/strand/coil call (letters a/b/c) made by the P-SEA algorithm from inter-Cα distances and dihedrals. It is less detailed than DSSP but needs only Cα positions.

Backb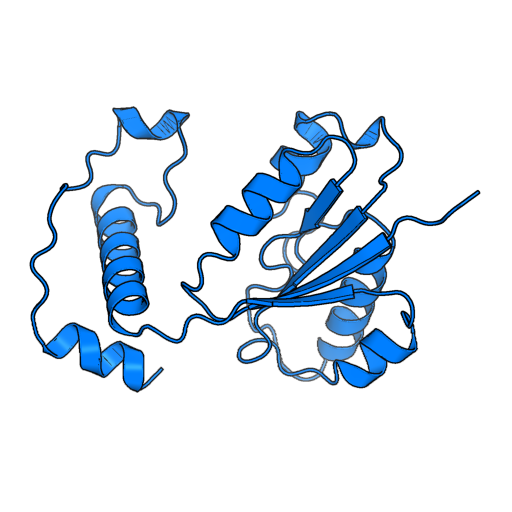one dihedral angles. Every residue except chain termini has a φ (preceding-C → N → Cα → C) and a ψ (N → Cα → C → next-N). They are reported in degrees following the IUPAC sign convention. Secondary structure is essentially a statement about which (φ, ψ) basin each residue occupies.

— Global shape and packing —

The geometric summary reports three shape descriptors. Rg (radius of gyration) measures how spread out the Cα atoms are about their centre of mass; compact globular proteins have small Rg, elongated or unfolded ones large. Cα contacts (<8 Å, |i−j|>4) count long-range residue pairs in spatial proximity — high for tightly packed folds, near zero for rods or random coil. The bounding-box extents give the protein's footprint along x, y, z in Å.

Solvent accessibility: the surface area of each residue that a 1.4 Å water probe can touch, in Å². When only backbone atoms are present the absolute values are lower than full-atom SASA (side chains contribute most of the area) and are flagged as backbone-only.

Plot images: a contact map (which residues are close in 3D, as an N×N binary image), a Ramachandran scatter (backbone torsion angles, revealing secondary-structure composition at a glance), and — for AlphaFold structures — a PAE heatmap (pairwise prediction confidence).

— Structural neighborhood —

Foldseek's 3Di representation compresses backbone geometry into a per-residue letter drawn from a learned twenty-state alphabet. It captures the tertiary interaction pattern around each residue — which residues are packed against it in space, regardless of where they are in sequence.

Structural nearest neighbors (via Foldseek easy-search vs the PDB). Reported per hit: target PDB id, E-value, and alignment TM-score. A TM-score above ~0.5 is the conventional threshold for 'same fold'.

— Confidence and disorder —

pLDDT (predicted Local Distance Difference Test) is AlphaFold's per-residue confidence score, ranging from 0 to 100. Values above 90 indicate high confidence (typically well-packed cores); 70–90 is confident; 50–70 low confidence; below 50 usually means the region is disordered or the prediction is unreliable there. AlphaFold stores pLDDT in the mmCIF B-factor column.

For experimental (PDB) structures, the B-factor (temperature factor) quantifies the positional spread of each atom in the crystal — a combination of thermal vibration and static disorder — in units of Å². High B-factors mark flexible loops or poorly resolved regions; low B-factors mark the rigid, well-ordered core.

Predicted Aligned Error (PAE) is an AlphaFold confidence matrix: entry (i, j) is the expected error in the position of residue j, in ångströms, when the prediction is superimposed on the true structure at residue i. Low PAE within a block of residues means that block is internally rigid and well-predicted; high PAE between two blocks means their relative placement is uncertain even if each block individually is confident.